Protein AF-A0A353QID6-F1 (afdb_monomer_lite)

pLDDT: mean 82.24, std 19.29, range [41.97, 98.25]

Structure (mmCIF, N/CA/C/O backbone):
data_AF-A0A353QID6-F1
#
_entry.id   AF-A0A353QID6-F1
#
loop_
_atom_site.group_PDB
_atom_site.id
_atom_site.type_symbol
_atom_site.label_atom_id
_atom_site.label_alt_id
_atom_site.label_comp_id
_atom_site.label_asym_id
_atom_site.label_entity_id
_atom_site.label_seq_id
_atom_site.pdbx_PDB_ins_code
_atom_site.Cartn_x
_atom_site.Cartn_y
_atom_site.Cartn_z
_atom_site.occupancy
_atom_site.B_iso_or_equiv
_atom_site.auth_seq_id
_atom_site.auth_comp_id
_atom_site.auth_asym_id
_atom_site.auth_atom_id
_atom_site.pdbx_PDB_model_num
ATOM 1 N N . GLU A 1 1 ? 10.574 -13.195 6.353 1.00 50.28 1 GLU A N 1
ATOM 2 C CA . GLU A 1 1 ? 9.298 -13.486 7.041 1.00 50.28 1 GLU A CA 1
ATOM 3 C C . GLU A 1 1 ? 8.510 -12.223 7.424 1.00 50.28 1 GLU A C 1
ATOM 5 O O . GLU A 1 1 ? 7.399 -12.073 6.938 1.00 50.28 1 GLU A O 1
ATOM 10 N N . MET A 1 2 ? 9.082 -11.251 8.155 1.00 52.34 2 MET A N 1
ATOM 11 C CA . MET A 1 2 ? 8.396 -10.005 8.591 1.00 52.34 2 MET A CA 1
ATOM 12 C C . MET A 1 2 ? 7.727 -9.153 7.490 1.00 52.34 2 MET A C 1
ATOM 14 O O . MET A 1 2 ? 6.794 -8.409 7.775 1.00 52.34 2 MET A O 1
ATOM 18 N N . ALA A 1 3 ? 8.205 -9.214 6.242 1.00 59.22 3 ALA A N 1
ATOM 19 C CA . ALA A 1 3 ? 7.783 -8.269 5.215 1.00 59.22 3 ALA A CA 1
ATOM 20 C C . ALA A 1 3 ? 6.325 -8.499 4.773 1.00 59.22 3 ALA A C 1
ATOM 22 O O . ALA A 1 3 ? 5.534 -7.568 4.857 1.00 59.22 3 ALA A O 1
ATOM 23 N N . LYS A 1 4 ? 5.941 -9.718 4.355 1.00 59.19 4 LYS A N 1
ATOM 24 C CA . LYS A 1 4 ? 4.623 -9.997 3.739 1.00 59.19 4 LYS A CA 1
ATOM 25 C C . LYS A 1 4 ? 3.518 -10.352 4.743 1.00 59.19 4 LYS A C 1
ATOM 27 O O . LYS A 1 4 ? 2.429 -9.787 4.659 1.00 59.19 4 LYS A O 1
ATOM 32 N N . ALA A 1 5 ? 3.785 -11.272 5.673 1.00 64.06 5 ALA A N 1
ATOM 33 C CA . ALA A 1 5 ? 2.792 -11.721 6.656 1.00 64.06 5 ALA A CA 1
ATOM 34 C C . ALA A 1 5 ? 2.403 -10.586 7.623 1.00 64.06 5 ALA A C 1
ATOM 36 O O . ALA A 1 5 ? 1.217 -10.320 7.822 1.00 64.06 5 ALA A O 1
ATOM 37 N N . GLY A 1 6 ? 3.400 -9.808 8.069 1.00 80.62 6 GLY A N 1
ATOM 38 C CA . GLY A 1 6 ? 3.206 -8.714 9.020 1.00 80.62 6 GLY A CA 1
ATOM 39 C C . GLY A 1 6 ? 2.234 -7.636 8.536 1.00 80.62 6 GLY A C 1
ATOM 40 O O . GLY A 1 6 ? 1.368 -7.215 9.292 1.00 80.62 6 GLY A O 1
ATOM 41 N N . ALA A 1 7 ? 2.283 -7.223 7.264 1.00 89.69 7 ALA A N 1
ATOM 42 C CA . ALA A 1 7 ? 1.375 -6.185 6.759 1.00 89.69 7 ALA A CA 1
ATOM 43 C C . ALA A 1 7 ? -0.104 -6.626 6.764 1.00 89.69 7 ALA A C 1
ATOM 45 O O . ALA A 1 7 ? -0.993 -5.821 7.059 1.00 89.69 7 ALA A O 1
ATOM 46 N N . THR A 1 8 ? -0.371 -7.906 6.480 1.00 92.31 8 THR A N 1
ATOM 47 C CA . THR A 1 8 ? -1.738 -8.456 6.465 1.00 92.31 8 THR A CA 1
ATOM 48 C C . THR A 1 8 ? -2.284 -8.571 7.887 1.00 92.31 8 THR A C 1
ATOM 50 O O . THR A 1 8 ? -3.397 -8.126 8.169 1.00 92.31 8 THR A O 1
ATOM 53 N N . GLU A 1 9 ? -1.478 -9.104 8.802 1.00 94.06 9 GLU A N 1
ATOM 54 C CA . GLU A 1 9 ? -1.834 -9.264 10.215 1.00 94.06 9 GLU A CA 1
ATOM 55 C C . GLU A 1 9 ? -2.043 -7.911 10.904 1.00 94.06 9 GLU A C 1
ATOM 57 O O . GLU A 1 9 ? -3.032 -7.724 11.611 1.00 94.06 9 GLU A O 1
ATOM 62 N N . LEU A 1 10 ? -1.172 -6.933 10.633 1.00 95.19 10 LEU A N 1
ATOM 63 C CA . LEU A 1 10 ? -1.292 -5.571 11.159 1.00 95.19 10 LEU A CA 1
ATOM 64 C C . LEU A 1 10 ? -2.532 -4.855 10.621 1.00 95.19 10 LEU A C 1
ATOM 66 O O . LEU A 1 10 ? -3.194 -4.143 11.374 1.00 95.19 10 LEU A O 1
ATOM 70 N N . THR A 1 11 ? -2.879 -5.068 9.346 1.00 95.50 11 THR A N 1
ATOM 71 C CA . THR A 1 11 ? -4.138 -4.566 8.773 1.00 95.50 11 THR A CA 1
ATOM 72 C C . THR A 1 11 ? -5.331 -5.127 9.532 1.00 95.50 11 THR A C 1
ATOM 74 O O . THR A 1 11 ? -6.166 -4.348 9.992 1.00 95.50 11 THR A O 1
ATOM 77 N N . LYS A 1 12 ? -5.375 -6.454 9.718 1.00 96.50 12 LYS A N 1
ATOM 78 C CA . LYS A 1 12 ? -6.458 -7.134 10.437 1.00 96.50 12 LYS A CA 1
ATOM 79 C C . LYS A 1 12 ? -6.586 -6.621 11.874 1.00 96.50 12 LYS A C 1
ATOM 81 O O . LYS A 1 12 ? -7.667 -6.199 12.285 1.00 96.50 12 LYS A O 1
ATOM 86 N N . ALA A 1 13 ? -5.472 -6.579 12.602 1.00 96.06 13 ALA A N 1
ATOM 87 C CA . ALA A 1 13 ? -5.437 -6.076 13.969 1.00 96.06 13 ALA A CA 1
ATOM 88 C C . ALA A 1 13 ? -5.905 -4.614 14.047 1.00 96.06 13 ALA A C 1
ATOM 90 O O . ALA A 1 13 ? -6.695 -4.271 14.922 1.00 96.06 13 ALA A O 1
ATOM 91 N N . ALA A 1 14 ? -5.479 -3.750 13.117 1.00 97.06 14 ALA A N 1
ATOM 92 C CA . ALA A 1 14 ? -5.901 -2.351 13.092 1.00 97.06 14 ALA A CA 1
ATOM 93 C C . ALA A 1 14 ? -7.409 -2.206 12.840 1.00 97.06 14 ALA A C 1
ATOM 95 O O . ALA A 1 14 ? -8.042 -1.348 13.460 1.00 97.06 14 ALA A O 1
ATOM 96 N N . SER A 1 15 ? -7.992 -3.026 11.955 1.00 97.25 15 SER A N 1
ATOM 97 C CA . SER A 1 15 ? -9.437 -3.027 11.682 1.00 97.25 15 SER A CA 1
ATOM 98 C C . SER A 1 15 ? -10.286 -3.496 12.862 1.00 97.25 15 SER A C 1
ATOM 100 O O . SER A 1 15 ? -11.389 -2.989 13.033 1.00 97.25 15 SER A O 1
ATOM 102 N N . GLU A 1 16 ? -9.768 -4.403 13.688 1.00 97.00 16 GLU A N 1
ATOM 103 C CA . GLU A 1 16 ? -10.465 -4.948 14.863 1.00 97.00 16 GLU A CA 1
ATOM 104 C C . GLU A 1 16 ? -10.174 -4.143 16.154 1.00 97.00 16 GLU A C 1
ATOM 106 O O . GLU A 1 16 ? -10.767 -4.397 17.201 1.00 97.00 16 GLU A O 1
ATOM 111 N N . CYS A 1 17 ? -9.278 -3.148 16.101 1.00 96.69 17 CYS A N 1
ATOM 112 C CA . CYS A 1 17 ? -8.845 -2.372 17.264 1.00 96.69 17 CYS A CA 1
ATOM 113 C C . CYS A 1 17 ? -9.763 -1.174 17.556 1.00 96.69 17 CYS A C 1
ATOM 115 O O . CYS A 1 17 ? -9.866 -0.238 16.760 1.00 96.69 17 CYS A O 1
ATOM 117 N N . SER A 1 18 ? -10.367 -1.156 18.747 1.00 97.12 18 SER A N 1
ATOM 118 C CA . SER A 1 18 ? -11.186 -0.036 19.236 1.00 97.12 18 SER A CA 1
ATOM 119 C C . SER A 1 18 ? -10.365 1.127 19.810 1.00 97.12 18 SER A C 1
ATOM 121 O O . SER A 1 18 ? -10.828 2.269 19.821 1.00 97.12 18 SER A O 1
ATOM 123 N N . ASN A 1 19 ? -9.138 0.867 20.275 1.00 98.25 19 ASN A N 1
ATOM 124 C CA . ASN A 1 19 ? -8.250 1.893 20.815 1.00 98.25 19 ASN A CA 1
ATOM 125 C C . ASN A 1 19 ? -7.573 2.674 19.675 1.00 98.25 19 ASN A C 1
ATOM 127 O O . ASN A 1 19 ? -6.745 2.134 18.944 1.00 98.25 19 ASN A O 1
ATOM 131 N N . GLN A 1 20 ? -7.891 3.965 19.554 1.00 97.31 20 GLN A N 1
ATOM 132 C CA . GLN A 1 20 ? -7.416 4.810 18.451 1.00 97.31 20 GLN A CA 1
ATOM 133 C C . GLN A 1 20 ? -5.894 5.001 18.430 1.00 97.31 20 GLN A C 1
ATOM 135 O O . GLN A 1 20 ? -5.287 4.976 17.360 1.00 97.31 20 GLN A O 1
ATOM 140 N N . ALA A 1 21 ? -5.260 5.150 19.596 1.00 97.88 21 ALA A N 1
ATOM 141 C CA . ALA A 1 21 ? -3.810 5.303 19.671 1.00 97.88 21 ALA A CA 1
ATOM 142 C C . ALA A 1 21 ? -3.103 4.019 19.211 1.00 97.88 21 ALA A C 1
ATOM 144 O O . ALA A 1 21 ? -2.203 4.067 18.374 1.00 97.88 21 ALA A O 1
ATOM 145 N N . LEU A 1 22 ? -3.577 2.862 19.685 1.00 97.50 22 LEU A N 1
ATOM 146 C CA . LEU A 1 22 ? -3.043 1.564 19.278 1.00 97.50 22 LEU A CA 1
ATOM 147 C C . LEU A 1 22 ? -3.280 1.292 17.786 1.00 97.50 22 LEU A C 1
ATOM 149 O O . LEU A 1 22 ? -2.366 0.846 17.090 1.00 97.50 22 LEU A O 1
ATOM 153 N N . ARG A 1 23 ? -4.470 1.616 17.267 1.00 98.06 23 ARG A N 1
ATOM 154 C CA . ARG A 1 23 ? -4.774 1.542 15.832 1.00 98.06 23 ARG A CA 1
ATOM 155 C C . ARG A 1 23 ? -3.762 2.339 15.011 1.00 98.06 23 ARG A C 1
ATOM 157 O O . ARG A 1 23 ? -3.258 1.830 14.010 1.00 98.06 23 ARG A O 1
ATOM 164 N N . GLN A 1 24 ? -3.435 3.559 15.434 1.00 97.94 24 GLN A N 1
ATOM 165 C CA . GLN A 1 24 ? -2.463 4.389 14.729 1.00 97.94 24 GLN A CA 1
ATOM 166 C C . GLN A 1 24 ? -1.061 3.761 14.732 1.00 97.94 24 GLN A C 1
ATOM 168 O O . GLN A 1 24 ? -0.395 3.763 13.695 1.00 97.94 24 GLN A O 1
ATOM 173 N N . SER A 1 25 ? -0.634 3.166 15.850 1.00 97.69 25 SER A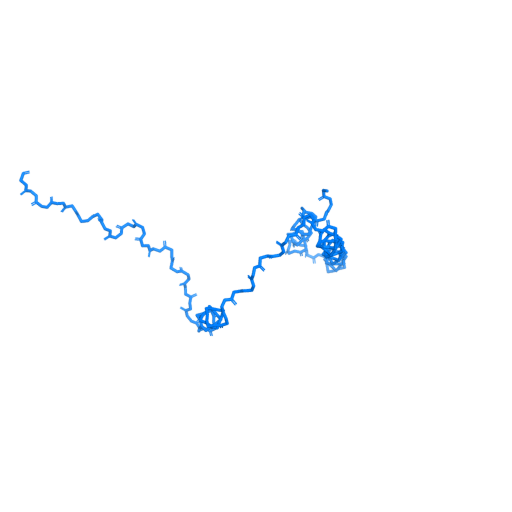 N 1
ATOM 174 C CA . SER A 1 25 ? 0.640 2.439 15.929 1.00 97.69 25 SER A CA 1
ATOM 175 C C . SER A 1 25 ? 0.674 1.212 15.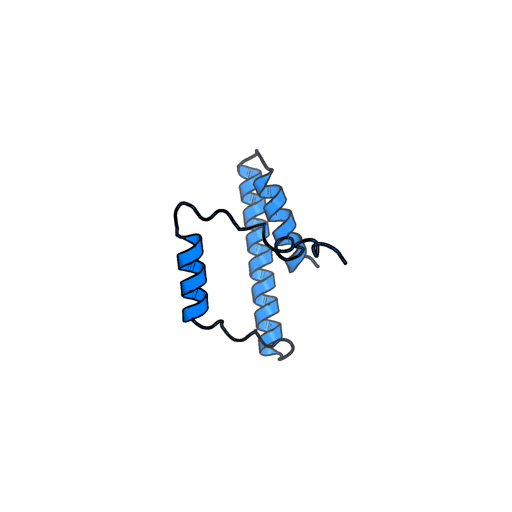012 1.00 97.69 25 SER A C 1
ATOM 177 O O . SER A 1 25 ? 1.664 0.995 14.313 1.00 97.69 25 SER A O 1
ATOM 179 N N . LEU A 1 26 ? -0.412 0.434 14.943 1.00 96.75 26 LEU A N 1
ATOM 180 C CA . LEU A 1 26 ? -0.526 -0.715 14.033 1.00 96.75 26 LEU A CA 1
ATOM 181 C C . LEU A 1 26 ? -0.399 -0.288 12.561 1.00 96.75 26 LEU A C 1
ATOM 183 O O . LEU A 1 26 ? 0.311 -0.929 11.785 1.00 96.75 26 LEU A O 1
ATOM 187 N N . LEU A 1 27 ? -1.025 0.831 12.187 1.00 96.25 27 LEU A N 1
ATOM 188 C CA . LEU A 1 27 ? -0.922 1.392 10.837 1.00 96.25 27 LEU A CA 1
ATOM 189 C C . LEU A 1 27 ? 0.491 1.899 10.512 1.00 96.25 27 LEU A C 1
ATOM 191 O O . LEU A 1 27 ? 0.953 1.719 9.387 1.00 96.25 27 LEU A O 1
ATOM 195 N N . GLN A 1 28 ? 1.196 2.487 11.481 1.00 96.12 28 GLN A N 1
ATOM 196 C CA . GLN A 1 28 ? 2.597 2.890 11.305 1.00 96.12 28 GLN A CA 1
ATOM 197 C C . GLN A 1 28 ? 3.505 1.677 11.070 1.00 96.12 28 GLN A C 1
ATOM 199 O O . GLN A 1 28 ? 4.308 1.684 10.136 1.00 96.12 28 GLN A O 1
ATOM 204 N N . MET A 1 29 ? 3.337 0.613 11.861 1.00 94.75 29 MET A N 1
ATOM 205 C CA . MET A 1 29 ? 4.087 -0.633 11.670 1.00 94.75 29 MET A CA 1
ATOM 206 C C . MET A 1 29 ? 3.796 -1.261 10.302 1.00 94.75 29 MET A C 1
ATOM 208 O O . MET A 1 29 ? 4.723 -1.689 9.615 1.00 94.75 29 MET A O 1
ATOM 212 N N . ARG A 1 30 ? 2.532 -1.243 9.856 1.00 95.50 30 ARG A N 1
ATOM 213 C CA . ARG A 1 30 ? 2.154 -1.710 8.514 1.00 95.50 30 ARG A CA 1
ATOM 214 C C . ARG A 1 30 ? 2.893 -0.920 7.428 1.00 95.50 30 ARG A C 1
ATOM 216 O O . ARG A 1 30 ? 3.435 -1.529 6.509 1.00 95.50 30 ARG A O 1
ATOM 223 N N . GLY A 1 31 ? 2.955 0.407 7.553 1.00 94.25 31 GLY A N 1
ATOM 224 C CA . GLY A 1 31 ? 3.695 1.258 6.617 1.00 94.25 31 GLY A CA 1
ATOM 225 C C . GLY A 1 31 ? 5.189 0.913 6.550 1.00 94.25 31 GLY A C 1
ATOM 226 O O . GLY A 1 31 ? 5.764 0.863 5.464 1.00 94.25 31 GLY A O 1
ATOM 227 N N . ALA A 1 32 ? 5.813 0.587 7.687 1.00 92.31 32 ALA A N 1
ATOM 228 C CA . ALA A 1 32 ? 7.205 0.132 7.720 1.00 92.31 32 ALA A CA 1
ATOM 229 C C . ALA A 1 32 ? 7.401 -1.224 7.010 1.00 92.31 32 ALA A C 1
ATOM 231 O O . ALA A 1 32 ? 8.374 -1.398 6.271 1.00 92.31 32 ALA A O 1
ATOM 232 N N . CYS A 1 33 ? 6.463 -2.166 7.171 1.00 93.38 33 CYS A N 1
ATOM 233 C CA . CYS A 1 33 ? 6.475 -3.431 6.429 1.00 93.38 33 CYS A CA 1
ATOM 234 C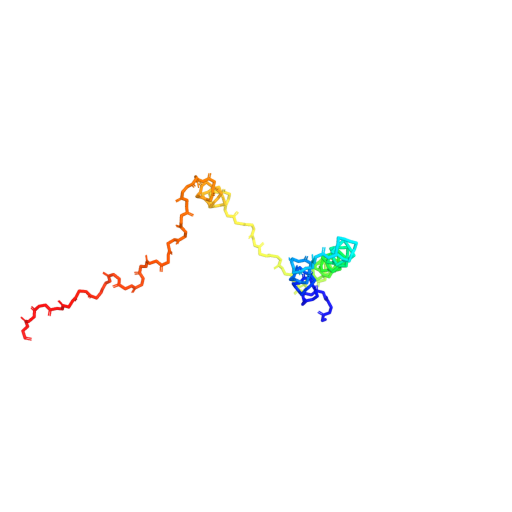 C . CYS A 1 33 ? 6.393 -3.201 4.910 1.00 93.38 33 CYS A C 1
ATOM 236 O O . CYS A 1 33 ? 7.172 -3.795 4.164 1.00 93.38 33 CYS A O 1
ATOM 238 N N . GLU A 1 34 ? 5.492 -2.329 4.447 1.00 93.56 34 GLU A N 1
ATOM 239 C CA . GLU A 1 34 ? 5.340 -1.991 3.022 1.00 93.56 34 GLU A CA 1
ATOM 240 C C . GLU A 1 34 ? 6.611 -1.340 2.451 1.00 93.56 34 GLU A C 1
ATOM 242 O O . GLU A 1 34 ? 7.079 -1.739 1.383 1.00 93.56 34 GLU A O 1
ATOM 247 N N . ALA A 1 35 ? 7.230 -0.409 3.184 1.00 92.12 35 ALA A N 1
ATOM 248 C CA . ALA A 1 35 ? 8.493 0.211 2.778 1.00 92.12 35 ALA A CA 1
ATOM 249 C C . ALA A 1 35 ? 9.626 -0.824 2.636 1.00 92.12 35 ALA A C 1
ATOM 251 O O . ALA A 1 35 ? 10.359 -0.821 1.645 1.00 92.12 35 ALA A O 1
ATOM 252 N N . SER A 1 36 ? 9.734 -1.761 3.584 1.00 91.31 36 SER A N 1
ATOM 253 C CA . SER A 1 36 ? 10.709 -2.854 3.507 1.00 91.31 36 SER A CA 1
ATOM 254 C C . SER A 1 36 ? 10.443 -3.782 2.312 1.00 91.31 36 SER A C 1
ATOM 256 O O . SER A 1 36 ? 11.376 -4.138 1.590 1.00 91.31 36 SER A O 1
ATOM 258 N N . GLN A 1 37 ? 9.178 -4.125 2.036 1.00 91.69 37 GLN A N 1
ATOM 259 C CA . GLN A 1 37 ? 8.815 -4.910 0.848 1.00 91.69 37 GLN A CA 1
ATOM 260 C C . GLN A 1 37 ? 9.222 -4.206 -0.453 1.00 91.69 37 GLN A C 1
ATOM 262 O O . GLN A 1 37 ? 9.752 -4.858 -1.354 1.00 91.69 37 GLN A O 1
ATOM 267 N N . GLN A 1 38 ? 9.016 -2.890 -0.553 1.00 92.56 38 GLN A N 1
ATOM 268 C CA . GLN A 1 38 ? 9.435 -2.115 -1.725 1.00 92.56 38 GLN A CA 1
ATOM 269 C C . GLN A 1 38 ? 10.955 -2.139 -1.908 1.00 92.56 38 GLN A C 1
ATOM 271 O O . GLN A 1 38 ? 11.435 -2.359 -3.020 1.00 92.56 38 GLN A O 1
ATOM 276 N N . GLN A 1 39 ? 11.722 -1.977 -0.827 1.00 93.69 39 GLN A N 1
ATOM 277 C CA . GLN A 1 39 ? 13.185 -2.063 -0.874 1.00 93.69 39 GLN A CA 1
ATOM 278 C C . GLN A 1 39 ? 13.665 -3.442 -1.344 1.00 93.69 39 GLN A C 1
ATOM 280 O O . GLN A 1 39 ? 14.525 -3.526 -2.222 1.00 93.69 39 GLN A O 1
ATOM 285 N N . LEU A 1 40 ? 13.073 -4.520 -0.819 1.00 92.81 40 LEU A N 1
ATOM 286 C CA . LEU A 1 40 ? 13.374 -5.888 -1.251 1.00 92.81 40 LEU A CA 1
ATOM 287 C C . LEU A 1 40 ? 13.020 -6.111 -2.726 1.00 92.81 40 LEU A C 1
ATOM 289 O O . LEU A 1 40 ? 13.815 -6.697 -3.460 1.00 92.81 40 LEU A O 1
ATOM 293 N N . GLY A 1 41 ? 11.866 -5.607 -3.173 1.00 93.31 41 GLY A N 1
ATOM 294 C CA . GLY A 1 41 ? 11.457 -5.655 -4.576 1.00 93.31 41 GLY A CA 1
ATOM 295 C C . GLY A 1 41 ? 12.459 -4.946 -5.487 1.00 93.31 41 GLY A C 1
ATOM 296 O O . GLY A 1 41 ? 12.939 -5.535 -6.454 1.00 93.31 41 GLY A O 1
ATOM 297 N N . ASN A 1 42 ? 12.853 -3.721 -5.137 1.00 94.69 42 ASN A N 1
ATOM 298 C CA . ASN A 1 42 ? 13.838 -2.943 -5.893 1.00 94.69 42 ASN A CA 1
ATOM 299 C C . ASN A 1 42 ? 15.205 -3.639 -5.947 1.00 94.69 42 ASN A C 1
ATOM 301 O O . ASN A 1 42 ? 15.843 -3.682 -7.003 1.00 94.69 42 ASN A O 1
ATOM 305 N N . MET A 1 43 ? 15.641 -4.232 -4.832 1.00 96.44 43 MET A N 1
ATOM 306 C CA . MET A 1 43 ? 16.871 -5.018 -4.778 1.00 96.44 43 MET A CA 1
ATOM 307 C C . MET A 1 43 ? 16.790 -6.242 -5.699 1.00 96.44 43 MET A C 1
ATOM 309 O O . MET A 1 43 ? 17.716 -6.476 -6.475 1.00 96.44 43 MET A O 1
ATOM 313 N N . ALA A 1 44 ? 15.688 -6.994 -5.665 1.00 96.06 44 ALA A N 1
ATOM 314 C CA . ALA A 1 44 ? 15.501 -8.173 -6.509 1.00 96.06 44 ALA A CA 1
ATOM 315 C C . ALA A 1 44 ? 15.460 -7.826 -8.009 1.00 96.06 44 ALA A C 1
ATOM 317 O O . ALA A 1 44 ? 16.033 -8.554 -8.820 1.00 96.06 44 ALA A O 1
ATOM 318 N N . ILE A 1 45 ? 14.850 -6.693 -8.374 1.00 95.81 45 ILE A N 1
ATOM 319 C CA . ILE A 1 45 ? 14.839 -6.173 -9.752 1.00 95.81 45 ILE A CA 1
ATOM 320 C C . ILE A 1 45 ? 16.255 -5.794 -10.197 1.00 95.81 45 ILE A C 1
ATOM 322 O O . ILE A 1 45 ? 16.693 -6.172 -11.287 1.00 95.81 45 ILE A O 1
ATOM 326 N N . THR A 1 46 ? 16.987 -5.070 -9.346 1.00 96.94 46 THR A N 1
ATOM 327 C CA . THR A 1 46 ? 18.352 -4.605 -9.642 1.00 96.94 46 THR A CA 1
ATOM 328 C C . THR A 1 46 ? 19.304 -5.781 -9.847 1.00 96.94 46 THR A C 1
ATOM 330 O O . THR A 1 46 ? 20.067 -5.797 -10.810 1.00 96.94 46 THR A O 1
ATOM 333 N N . ASN A 1 47 ? 19.194 -6.808 -9.001 1.00 97.38 47 ASN A N 1
ATOM 334 C CA . ASN A 1 47 ? 20.004 -8.026 -9.078 1.00 97.38 47 ASN A CA 1
ATOM 335 C C . ASN A 1 47 ? 19.486 -9.055 -10.097 1.00 97.38 47 ASN A C 1
ATOM 337 O O . ASN A 1 47 ? 20.030 -10.152 -10.185 1.00 97.38 47 ASN A O 1
ATOM 341 N N . LYS A 1 48 ? 18.441 -8.725 -10.872 1.00 95.25 48 LYS A N 1
ATOM 342 C CA . LYS A 1 48 ? 17.833 -9.613 -11.881 1.00 95.25 48 LYS A CA 1
ATOM 343 C C . LYS A 1 48 ? 17.282 -10.936 -11.323 1.00 95.25 48 LYS A C 1
ATOM 345 O O . LYS A 1 48 ? 17.060 -11.872 -12.083 1.00 95.25 48 LYS A O 1
ATOM 350 N N . TRP A 1 49 ? 17.006 -11.013 -10.022 1.00 96.75 49 TRP A N 1
ATOM 351 C CA . TRP A 1 49 ? 16.341 -12.163 -9.390 1.00 96.75 49 TRP A CA 1
ATOM 352 C C . TRP A 1 49 ? 14.827 -12.149 -9.593 1.00 96.75 49 TRP A C 1
ATOM 354 O O . TRP A 1 49 ? 14.168 -13.175 -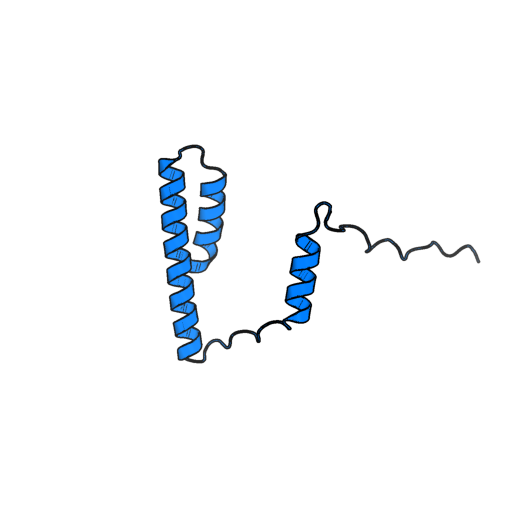9.455 1.00 96.75 49 TRP A O 1
ATOM 364 N N . TYR A 1 50 ? 14.274 -10.979 -9.905 1.00 94.44 50 TYR A N 1
ATOM 365 C CA . TYR A 1 50 ? 12.857 -10.793 -10.160 1.00 94.44 50 TYR A CA 1
ATOM 366 C C . TYR A 1 50 ? 12.648 -9.898 -11.379 1.00 94.44 50 TYR A C 1
ATOM 368 O O . TYR A 1 50 ? 13.237 -8.821 -11.484 1.00 94.44 50 TYR A O 1
ATOM 376 N N . MET A 1 51 ? 11.779 -10.340 -12.286 1.00 94.00 51 MET A N 1
ATOM 377 C CA . MET A 1 51 ? 11.284 -9.538 -13.398 1.00 94.00 51 MET A CA 1
ATOM 378 C C . MET A 1 51 ? 9.820 -9.185 -13.113 1.00 94.00 51 MET A C 1
ATOM 380 O O . MET A 1 51 ? 9.000 -10.101 -13.018 1.00 94.00 51 MET A O 1
ATOM 384 N N . PRO A 1 52 ? 9.475 -7.894 -12.958 1.00 90.44 52 PRO A N 1
ATOM 385 C CA . PRO A 1 52 ? 8.092 -7.484 -12.768 1.00 90.44 52 PRO A CA 1
ATOM 386 C C . PRO A 1 52 ? 7.214 -7.948 -13.931 1.00 90.44 52 PRO A C 1
ATOM 388 O O . PRO A 1 52 ? 7.653 -7.961 -15.082 1.00 90.44 52 PRO A O 1
ATOM 391 N N . ALA A 1 53 ? 5.962 -8.295 -13.632 1.00 92.00 53 ALA A N 1
ATOM 392 C CA . ALA A 1 53 ? 4.974 -8.561 -14.667 1.00 92.00 53 ALA A CA 1
ATOM 393 C C . ALA A 1 53 ? 4.789 -7.325 -15.564 1.00 92.00 53 ALA A C 1
ATOM 395 O O . ALA A 1 53 ? 4.875 -6.185 -15.097 1.00 92.00 53 ALA A O 1
ATOM 396 N N . ALA A 1 54 ? 4.518 -7.555 -16.849 1.00 92.81 54 ALA A N 1
ATOM 397 C CA . ALA A 1 54 ? 4.180 -6.477 -17.767 1.00 92.81 54 ALA A CA 1
ATOM 398 C C . ALA A 1 54 ? 2.924 -5.730 -17.274 1.00 92.81 54 ALA A C 1
ATOM 400 O O . ALA A 1 54 ? 2.024 -6.360 -16.705 1.00 92.81 54 ALA A O 1
ATOM 401 N N . PRO A 1 55 ? 2.840 -4.403 -17.480 1.00 91.00 55 PRO A N 1
ATOM 402 C CA . PRO A 1 55 ? 1.637 -3.660 -17.139 1.00 91.00 55 PRO A CA 1
ATOM 403 C C . PRO A 1 55 ? 0.436 -4.216 -17.913 1.00 91.00 55 PRO A C 1
ATOM 405 O O . PRO A 1 55 ? 0.557 -4.614 -19.072 1.00 91.00 55 PRO A O 1
ATOM 408 N N . ALA A 1 56 ? -0.731 -4.225 -17.268 1.00 91.44 56 ALA A N 1
ATOM 409 C CA . ALA A 1 56 ? -1.976 -4.608 -17.922 1.00 91.44 56 ALA A CA 1
ATOM 410 C C . ALA A 1 56 ? -2.305 -3.654 -19.082 1.00 91.44 56 ALA A C 1
ATOM 412 O O . ALA A 1 56 ? -1.907 -2.484 -19.079 1.00 91.44 56 ALA A O 1
ATOM 413 N N . ASN A 1 57 ? -3.077 -4.139 -20.057 1.00 94.81 57 ASN A N 1
ATOM 414 C CA . ASN A 1 57 ? -3.576 -3.294 -21.133 1.00 94.81 57 ASN A CA 1
ATOM 415 C C . ASN A 1 57 ? -4.401 -2.129 -20.537 1.00 94.81 57 ASN A C 1
ATOM 417 O O . ASN A 1 57 ? -5.318 -2.375 -19.745 1.00 94.81 57 ASN A O 1
ATOM 421 N N . PRO A 1 58 ? -4.128 -0.864 -20.913 1.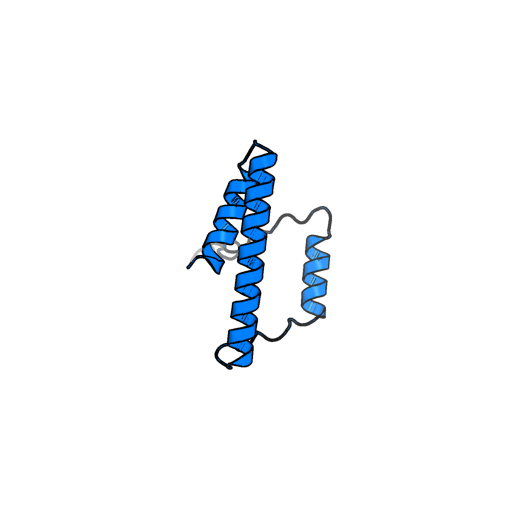00 94.19 58 PRO A N 1
ATOM 422 C CA . PRO A 1 58 ? -4.870 0.285 -20.397 1.00 94.19 58 PRO A CA 1
ATOM 423 C C . PRO A 1 58 ? -6.383 0.224 -20.651 1.00 94.19 58 PRO A C 1
ATOM 425 O O . PRO A 1 58 ? -7.157 0.812 -19.897 1.00 94.19 58 PRO A O 1
ATOM 428 N N . ASN A 1 59 ? -6.826 -0.450 -21.716 1.00 94.62 59 ASN A N 1
ATOM 429 C CA . ASN A 1 59 ? -8.250 -0.653 -21.991 1.00 94.62 59 ASN A CA 1
ATOM 430 C C . ASN A 1 59 ? -8.893 -1.577 -20.954 1.00 94.62 59 ASN A C 1
ATOM 432 O O . ASN A 1 59 ? -9.926 -1.217 -20.395 1.00 94.62 59 ASN A O 1
ATOM 436 N N . ASP A 1 60 ? -8.251 -2.703 -20.643 1.00 92.94 60 ASP A N 1
ATOM 437 C CA . ASP A 1 60 ? -8.744 -3.676 -19.663 1.00 92.94 60 ASP A CA 1
ATOM 438 C C . ASP A 1 60 ? -8.803 -3.043 -18.268 1.00 92.94 60 ASP A C 1
ATOM 440 O O . ASP A 1 60 ? -9.814 -3.138 -17.572 1.00 92.94 60 ASP A O 1
ATOM 444 N N . ALA A 1 61 ? -7.760 -2.294 -17.890 1.00 92.44 61 ALA A N 1
ATOM 445 C CA . ALA A 1 61 ? -7.737 -1.557 -16.628 1.00 92.44 61 ALA A CA 1
ATOM 446 C C . ALA A 1 61 ? -8.903 -0.553 -16.526 1.00 92.44 61 ALA A C 1
ATOM 448 O O . ALA A 1 61 ? -9.577 -0.483 -15.497 1.00 92.44 61 ALA A O 1
ATOM 449 N N . ARG A 1 62 ? -9.188 0.193 -17.605 1.00 92.56 62 ARG A N 1
ATOM 450 C CA . ARG A 1 62 ? -10.320 1.134 -17.655 1.00 92.56 62 ARG A CA 1
ATOM 451 C C . ARG A 1 62 ? -11.671 0.431 -17.551 1.00 92.56 62 ARG A C 1
ATOM 453 O O . ARG A 1 62 ? -12.537 0.928 -16.835 1.00 92.56 62 ARG A O 1
ATOM 460 N N . GLN A 1 63 ? -11.847 -0.706 -18.221 1.00 92.94 63 GLN A N 1
ATOM 461 C CA . GLN A 1 63 ? -13.083 -1.491 -18.137 1.00 92.94 63 GLN A CA 1
ATOM 462 C C . GLN A 1 63 ? -13.352 -1.967 -16.706 1.00 92.94 63 GLN A C 1
ATOM 464 O O . GLN A 1 63 ? -14.473 -1.830 -16.218 1.00 92.94 63 GLN A O 1
ATOM 469 N N . VAL A 1 64 ? -12.324 -2.453 -16.002 1.00 91.75 64 VAL A N 1
ATOM 470 C CA . VAL A 1 64 ? -12.441 -2.867 -14.594 1.00 91.75 64 VAL A CA 1
ATOM 471 C C . VAL A 1 64 ? -12.848 -1.689 -13.704 1.00 91.75 64 VAL A C 1
ATOM 473 O O . VAL A 1 64 ? -13.770 -1.816 -12.899 1.00 91.75 64 VAL A O 1
ATOM 476 N N . VAL A 1 65 ? -12.221 -0.520 -13.872 1.00 90.75 65 VAL A N 1
ATOM 477 C CA . VAL A 1 65 ? -12.581 0.688 -13.106 1.00 90.75 65 VAL A CA 1
ATOM 478 C C . VAL A 1 65 ? -14.028 1.110 -13.375 1.00 90.75 65 VAL A C 1
ATOM 480 O O . VAL A 1 65 ? -14.769 1.386 -12.432 1.00 90.75 65 VAL A O 1
ATOM 483 N N . GLN A 1 66 ? -14.455 1.135 -14.641 1.00 90.50 66 GLN A N 1
ATOM 484 C CA . GLN A 1 66 ? -15.834 1.469 -15.020 1.00 90.50 66 GLN A CA 1
ATOM 485 C C . GLN A 1 66 ? -16.852 0.473 -14.471 1.00 90.50 66 GLN A C 1
ATOM 487 O O . GLN A 1 66 ? -17.951 0.877 -14.097 1.00 90.50 66 GLN A O 1
ATOM 492 N N . PHE A 1 67 ? -16.500 -0.812 -14.416 1.00 88.50 67 PHE A N 1
ATOM 493 C CA . PHE A 1 67 ? -17.328 -1.826 -13.780 1.00 88.50 67 PHE A CA 1
ATOM 494 C C . PHE A 1 67 ? -17.547 -1.459 -12.308 1.00 88.50 67 PHE A C 1
ATOM 496 O O . PHE A 1 67 ? -18.670 -1.155 -11.932 1.00 88.50 67 PHE A O 1
ATOM 503 N N . TYR A 1 68 ? -16.491 -1.339 -11.501 1.00 88.12 68 TYR A N 1
ATOM 504 C CA . TYR A 1 68 ? -16.631 -1.082 -10.058 1.00 88.12 68 TYR A CA 1
ATOM 505 C C . TYR A 1 68 ? -17.108 0.330 -9.674 1.00 88.12 68 TYR A C 1
ATOM 507 O O . TYR A 1 68 ? -17.537 0.530 -8.543 1.00 88.12 68 TYR A O 1
ATOM 515 N N . SER A 1 69 ? -17.057 1.307 -10.584 1.00 88.62 69 SER A N 1
ATOM 516 C CA . SER A 1 69 ? -17.554 2.671 -10.321 1.00 88.62 69 SER A CA 1
ATOM 517 C C . SER A 1 69 ? -19.076 2.802 -10.461 1.00 88.62 69 SER A C 1
ATOM 519 O O . SER A 1 69 ? -19.629 3.856 -10.149 1.00 88.62 69 SER A O 1
ATOM 521 N N . GLN A 1 70 ? -19.767 1.770 -10.956 1.00 80.62 70 GLN A N 1
ATOM 522 C CA . GLN A 1 70 ? -21.222 1.799 -11.095 1.00 80.62 70 GLN A CA 1
ATOM 523 C C . GLN A 1 70 ? -21.908 1.560 -9.736 1.00 80.62 70 GLN A C 1
ATOM 525 O O . GLN A 1 70 ? -21.520 0.646 -9.010 1.00 80.62 70 GLN A O 1
ATOM 530 N N . PRO A 1 71 ? -22.970 2.320 -9.402 1.00 74.00 71 PRO A N 1
ATOM 531 C CA . PRO A 1 71 ? -23.591 2.306 -8.072 1.00 74.00 71 PRO A CA 1
ATOM 532 C C . PRO A 1 71 ? -24.202 0.960 -7.632 1.00 74.00 71 PRO A C 1
ATOM 534 O O . PRO A 1 71 ? -24.433 0.782 -6.442 1.00 74.00 71 PRO A O 1
ATOM 537 N N . ASN A 1 72 ? -24.416 -0.001 -8.543 1.00 60.22 72 ASN A N 1
ATOM 538 C CA . ASN A 1 72 ? -25.096 -1.275 -8.260 1.00 60.22 72 ASN A CA 1
ATOM 539 C C . ASN A 1 72 ? -24.309 -2.527 -8.704 1.00 60.22 72 ASN A C 1
ATOM 541 O O . ASN A 1 72 ? -24.910 -3.528 -9.098 1.00 60.22 72 ASN A O 1
ATOM 545 N N . VAL A 1 73 ? -22.975 -2.521 -8.652 1.00 58.03 73 VAL A N 1
ATOM 546 C CA . VAL A 1 73 ? -22.217 -3.759 -8.907 1.00 58.03 73 VAL A CA 1
ATOM 547 C C . VAL A 1 73 ? -22.294 -4.693 -7.704 1.00 58.03 73 VAL A C 1
ATOM 549 O O . VAL A 1 73 ? -21.474 -4.637 -6.792 1.00 58.03 73 VAL A O 1
ATOM 552 N N . THR A 1 74 ? -23.271 -5.596 -7.714 1.00 55.47 74 THR A N 1
ATOM 553 C CA . THR A 1 74 ? -23.183 -6.843 -6.955 1.00 55.47 74 THR A CA 1
ATOM 554 C C . THR A 1 74 ? -22.216 -7.783 -7.685 1.00 55.47 74 THR A C 1
ATOM 556 O O . THR A 1 74 ? -22.424 -8.071 -8.869 1.00 55.47 74 THR A O 1
ATOM 559 N N . PRO A 1 75 ? -21.130 -8.256 -7.042 1.00 52.81 75 PRO A N 1
ATOM 560 C CA . PRO A 1 75 ? -20.254 -9.246 -7.659 1.00 52.81 75 PRO A CA 1
ATOM 561 C C . PRO A 1 75 ? -21.083 -10.492 -7.995 1.00 52.81 75 PRO A C 1
ATOM 563 O O . PRO A 1 75 ? -21.710 -11.077 -7.115 1.00 52.81 75 PRO A O 1
ATOM 566 N N . ARG A 1 76 ? -21.126 -10.880 -9.277 1.00 52.03 76 ARG A N 1
ATOM 567 C CA . ARG A 1 76 ? -21.814 -12.102 -9.715 1.00 52.03 76 ARG A CA 1
ATOM 568 C C . ARG A 1 76 ? -21.116 -13.310 -9.093 1.00 52.03 76 ARG A C 1
ATOM 570 O O . ARG A 1 76 ? -20.032 -13.680 -9.534 1.00 52.03 76 ARG A O 1
ATOM 577 N N . THR A 1 77 ? -21.741 -13.931 -8.100 1.00 51.19 77 THR A N 1
ATOM 578 C CA . THR A 1 77 ? -21.342 -15.249 -7.578 1.00 51.19 77 THR A CA 1
ATOM 579 C C . THR A 1 77 ? -21.914 -16.409 -8.393 1.00 51.19 77 THR A C 1
ATOM 581 O O . THR A 1 77 ? -21.521 -17.551 -8.184 1.00 51.19 77 THR A O 1
ATOM 584 N N . ASP A 1 78 ? -22.794 -16.137 -9.359 1.00 47.94 78 ASP A N 1
ATOM 585 C CA . ASP A 1 78 ? -23.569 -17.174 -10.034 1.00 47.94 78 ASP A CA 1
ATOM 586 C C . ASP A 1 78 ? -23.207 -17.265 -11.515 1.00 47.94 78 ASP A C 1
ATOM 588 O O . ASP A 1 78 ? -23.476 -16.341 -12.280 1.00 47.94 78 ASP A O 1
ATOM 592 N N . THR A 1 79 ? -22.586 -18.377 -11.929 1.00 44.44 79 THR A N 1
ATOM 593 C CA . THR A 1 79 ? -22.785 -18.958 -13.281 1.00 44.44 79 THR A CA 1
ATOM 594 C C . THR A 1 79 ? -22.195 -20.358 -13.502 1.00 44.44 79 THR A C 1
ATOM 596 O O . THR A 1 79 ? -22.443 -20.935 -14.557 1.00 44.44 79 THR A O 1
ATOM 599 N N . ILE A 1 80 ? -21.506 -20.994 -12.543 1.00 48.72 80 ILE A N 1
ATOM 600 C CA . ILE A 1 80 ? -20.968 -22.356 -12.780 1.00 48.72 80 ILE A CA 1
ATOM 601 C C . ILE A 1 80 ? -22.072 -23.443 -12.861 1.00 48.72 80 ILE A C 1
ATOM 603 O O . ILE A 1 80 ? -21.816 -24.536 -13.352 1.00 48.72 80 ILE A O 1
ATOM 607 N N . TYR A 1 81 ? -23.325 -23.149 -12.487 1.00 45.19 81 TYR A N 1
ATOM 608 C CA . TYR A 1 81 ? -24.425 -24.131 -12.502 1.00 45.19 81 TYR A CA 1
ATOM 609 C C . TYR A 1 81 ? -25.463 -23.965 -13.625 1.00 45.19 81 TYR A C 1
ATOM 611 O O . TYR A 1 81 ? -26.449 -24.696 -13.639 1.00 45.19 81 TYR A O 1
ATOM 619 N N . GLN A 1 82 ? -25.287 -23.049 -14.585 1.00 43.91 82 GLN A N 1
ATOM 620 C CA . GLN A 1 82 ? -26.358 -22.760 -15.558 1.00 43.91 82 GLN A CA 1
ATOM 621 C C . GLN A 1 82 ? -26.379 -23.670 -16.805 1.00 43.91 82 GLN A C 1
ATOM 623 O O . GLN A 1 82 ? -27.287 -23.550 -17.620 1.00 43.91 82 GLN A O 1
ATOM 628 N N . ASN A 1 83 ? -25.441 -24.618 -16.940 1.00 45.28 83 ASN A N 1
ATOM 629 C CA . ASN A 1 83 ? -25.337 -25.499 -18.119 1.00 45.28 83 ASN A CA 1
ATOM 630 C C . ASN A 1 83 ? -25.640 -26.986 -17.861 1.00 45.28 83 ASN A C 1
ATOM 632 O O . ASN A 1 83 ? -25.283 -27.834 -18.672 1.00 45.28 83 ASN A O 1
ATOM 636 N N . LEU A 1 84 ? -26.333 -27.327 -16.773 1.00 50.78 84 LEU A N 1
ATOM 637 C CA . LEU A 1 84 ? -26.884 -28.674 -16.580 1.00 50.78 84 LEU A CA 1
ATOM 638 C C . LEU A 1 84 ? -28.405 -28.627 -16.739 1.00 50.78 84 LEU A C 1
ATOM 640 O O . LEU A 1 84 ? -29.154 -28.807 -15.783 1.00 50.78 84 LEU A O 1
ATOM 644 N N . GLN A 1 85 ? -28.875 -28.365 -17.961 1.00 50.72 85 GLN A N 1
ATOM 645 C CA . GLN A 1 85 ? -30.244 -28.745 -18.303 1.00 50.72 85 GLN A CA 1
ATOM 646 C C . GLN A 1 85 ? -30.307 -30.282 -18.308 1.00 50.72 85 GLN A C 1
ATOM 648 O O . GLN A 1 85 ? -29.515 -30.911 -19.015 1.00 50.72 85 GLN A O 1
ATOM 653 N N . PRO A 1 86 ? -31.194 -30.918 -17.522 1.00 47.91 86 PRO A N 1
ATOM 654 C CA . PRO A 1 86 ? -31.354 -32.363 -17.575 1.00 47.91 86 PRO A CA 1
ATOM 655 C C . PRO A 1 86 ? -31.863 -32.751 -18.965 1.00 47.91 86 PRO A C 1
ATOM 657 O O . PRO A 1 86 ? -32.885 -32.241 -19.420 1.00 47.91 86 PRO A O 1
ATOM 660 N N . ASN A 1 87 ? -31.132 -33.644 -19.637 1.00 49.69 87 ASN A N 1
ATOM 661 C CA . ASN A 1 87 ? -31.516 -34.195 -20.931 1.00 49.69 87 ASN A CA 1
ATOM 662 C C . ASN A 1 87 ? -32.912 -34.848 -20.819 1.00 49.69 87 ASN A C 1
ATOM 664 O O . ASN A 1 87 ? -33.070 -35.801 -20.046 1.00 49.69 87 ASN A O 1
ATOM 668 N N . PRO A 1 88 ? -33.939 -34.363 -21.538 1.00 51.56 88 PRO A N 1
ATOM 669 C CA . PRO A 1 88 ? -35.252 -34.978 -21.506 1.00 51.56 88 PRO A CA 1
ATOM 670 C C . PRO A 1 88 ? -35.243 -36.259 -22.350 1.00 51.56 88 PRO A C 1
ATOM 672 O O . PRO A 1 88 ? -35.374 -36.219 -23.564 1.00 51.56 88 PRO A O 1
ATOM 675 N N . ARG A 1 89 ? -35.122 -37.388 -21.645 1.00 45.81 89 ARG A N 1
ATOM 676 C CA . ARG A 1 89 ? -35.621 -38.736 -21.982 1.00 45.81 89 ARG A CA 1
ATOM 677 C C . ARG A 1 89 ? -35.323 -39.270 -23.398 1.00 45.81 89 ARG A C 1
ATOM 679 O O . ARG A 1 89 ? -36.079 -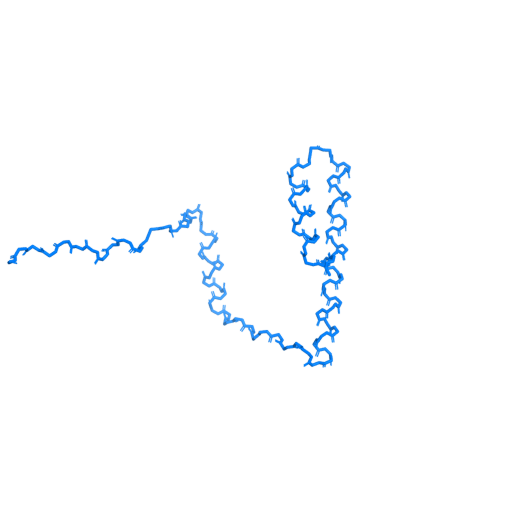39.013 -24.331 1.00 45.81 89 ARG A O 1
ATOM 686 N N . MET A 1 90 ? -34.370 -40.201 -23.468 1.00 41.97 90 MET A N 1
ATOM 687 C CA . MET A 1 90 ? -34.594 -41.539 -24.040 1.00 41.97 90 MET A CA 1
ATOM 688 C C . MET A 1 90 ? -34.005 -42.575 -23.091 1.00 41.97 90 MET A C 1
ATOM 690 O O . MET A 1 90 ? -32.888 -42.316 -22.591 1.00 41.97 90 MET A O 1
#

Sequence (90 aa):
EMAKAGATELTKAASECSNQALRQSLLQMRGACEASQQQLGNMAITNKWYMPAAPANPNDARQVVQFYSQPNVTPRTDTIYQNLQPNPRM

Radius of gyration: 21.83 Å; chains: 1; bounding box: 56×47×45 Å

Foldseek 3Di:
DCQPPLLVVLVVCLVVDPDPVVSVVSVVSSVVSPVVVVVVVVVCVVVVVDDDDDDDDPVVVVVVVVQVVDPDDDPPPDDPPPPCDDDPDD

Secondary structure (DSSP, 8-state):
-TTHHHHHHHHHHHHH---HHHHHHHHHHHHHHHHHHHHHHHHHHHTTS--PPPPPPHHHHHHHHHHHTSTT-------TTTT-PPP---